Protein AF-A0A519D1H2-F1 (afdb_monomer_lite)

Structure (mmCIF, N/CA/C/O backbone):
data_AF-A0A519D1H2-F1
#
_entry.id   AF-A0A519D1H2-F1
#
loop_
_atom_site.group_PDB
_atom_site.id
_atom_site.type_symbol
_atom_site.label_atom_id
_atom_site.label_alt_id
_atom_site.label_comp_id
_atom_site.label_asym_id
_atom_site.label_entity_id
_atom_site.label_seq_id
_atom_site.pdbx_PDB_ins_code
_atom_site.Cartn_x
_atom_site.Cartn_y
_atom_site.Cartn_z
_atom_site.occupancy
_atom_site.B_iso_or_equiv
_atom_site.auth_seq_id
_atom_site.auth_comp_id
_atom_site.auth_asym_id
_atom_site.auth_atom_id
_atom_site.pdbx_PDB_model_num
ATOM 1 N N . MET A 1 1 ? -3.576 4.456 -19.286 1.00 50.03 1 MET A N 1
ATOM 2 C CA . MET A 1 1 ? -3.664 3.601 -18.086 1.00 50.03 1 MET A CA 1
ATOM 3 C C . MET A 1 1 ? -2.698 2.461 -18.285 1.00 50.03 1 MET A C 1
ATOM 5 O O . MET A 1 1 ? -2.825 1.776 -19.293 1.00 50.03 1 MET A O 1
ATOM 9 N N . MET A 1 2 ? -1.710 2.316 -17.405 1.00 56.62 2 MET A N 1
ATOM 10 C CA . MET A 1 2 ? -0.926 1.084 -17.379 1.00 56.62 2 MET A CA 1
ATOM 11 C C . MET A 1 2 ? -1.793 -0.038 -16.825 1.00 56.62 2 MET A C 1
ATOM 13 O O . MET A 1 2 ? -2.655 0.195 -15.979 1.00 56.62 2 MET A O 1
ATOM 17 N N . VAL A 1 3 ? -1.628 -1.233 -17.379 1.00 63.88 3 VAL A N 1
ATOM 18 C CA . VAL A 1 3 ? -2.496 -2.367 -17.075 1.00 63.88 3 VAL A CA 1
ATOM 19 C C . VAL A 1 3 ? -1.958 -3.038 -15.819 1.00 63.88 3 VAL A C 1
ATOM 21 O O . VAL A 1 3 ? -1.123 -3.936 -15.891 1.00 63.88 3 VAL A O 1
ATOM 24 N N . VAL A 1 4 ? -2.431 -2.596 -14.651 1.00 70.56 4 VAL A N 1
ATOM 25 C CA . VAL A 1 4 ? -2.281 -3.370 -13.413 1.00 70.56 4 VAL A CA 1
ATOM 26 C C . VAL A 1 4 ? -2.862 -4.757 -13.666 1.00 70.56 4 VAL A C 1
ATOM 28 O O . VAL A 1 4 ? -3.992 -4.878 -14.140 1.00 70.56 4 VAL A O 1
ATOM 31 N N . ASN A 1 5 ? -2.098 -5.812 -13.377 1.00 78.25 5 ASN A N 1
ATOM 32 C CA . ASN A 1 5 ? -2.583 -7.173 -13.569 1.00 78.25 5 ASN A CA 1
ATOM 33 C C . ASN A 1 5 ? -3.794 -7.415 -12.644 1.00 78.25 5 ASN A C 1
ATOM 35 O O . ASN A 1 5 ? -3.620 -7.491 -11.422 1.00 78.25 5 ASN A O 1
ATOM 39 N N . PRO A 1 6 ? -5.011 -7.587 -13.193 1.00 81.00 6 PRO A N 1
ATOM 40 C CA . PRO A 1 6 ? -6.227 -7.636 -12.390 1.00 81.00 6 PRO A CA 1
ATOM 41 C C . PRO A 1 6 ? -6.256 -8.845 -11.450 1.00 81.00 6 PRO A C 1
ATOM 43 O O . PRO A 1 6 ? -6.842 -8.763 -10.377 1.00 81.00 6 PRO A O 1
ATOM 46 N N . LYS A 1 7 ? -5.563 -9.941 -11.795 1.00 86.00 7 LYS A N 1
ATOM 47 C CA . LYS A 1 7 ? -5.459 -11.126 -10.929 1.00 86.00 7 LYS A CA 1
ATOM 48 C C . LYS A 1 7 ? -4.614 -10.860 -9.688 1.00 86.00 7 LYS A C 1
ATOM 50 O O . LYS A 1 7 ? -4.904 -11.398 -8.624 1.00 86.00 7 LYS A O 1
ATOM 55 N N . ILE A 1 8 ? -3.560 -10.050 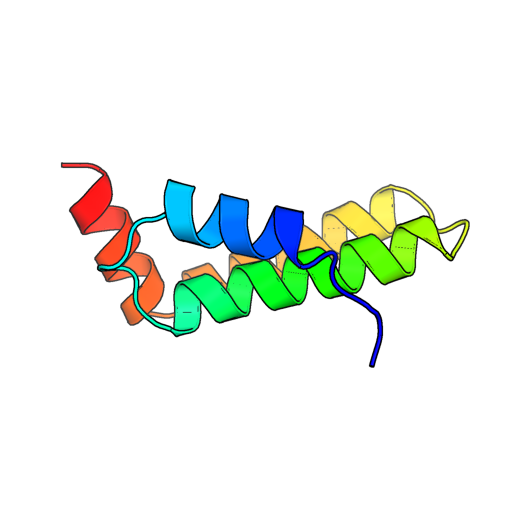-9.822 1.00 83.88 8 ILE A N 1
ATOM 56 C CA . ILE A 1 8 ? -2.719 -9.661 -8.683 1.00 83.88 8 ILE A CA 1
ATOM 57 C C . ILE A 1 8 ? -3.521 -8.737 -7.770 1.00 83.88 8 ILE A C 1
ATOM 59 O O . ILE A 1 8 ? -3.561 -8.965 -6.566 1.00 83.88 8 ILE A O 1
ATOM 63 N N . LEU A 1 9 ? -4.228 -7.761 -8.344 1.00 82.75 9 LEU A N 1
ATOM 64 C CA . LEU A 1 9 ? -5.080 -6.853 -7.582 1.00 82.75 9 LEU A CA 1
ATOM 65 C C . LEU A 1 9 ? -6.201 -7.591 -6.834 1.00 82.75 9 LEU A C 1
ATOM 67 O O . LEU A 1 9 ? -6.416 -7.351 -5.649 1.00 82.75 9 LEU A O 1
ATOM 71 N N . GLU A 1 10 ? -6.883 -8.526 -7.496 1.00 88.19 10 GLU A N 1
ATOM 72 C CA . GLU A 1 10 ? -7.895 -9.379 -6.867 1.00 88.19 10 GLU A CA 1
ATOM 73 C C . GLU A 1 10 ? -7.294 -10.208 -5.725 1.00 88.19 10 GLU A C 1
ATOM 75 O O . GLU A 1 10 ? -7.866 -10.282 -4.637 1.00 88.19 10 GLU A O 1
ATOM 80 N N . LYS A 1 11 ? -6.098 -10.776 -5.930 1.00 89.81 11 LYS A N 1
ATOM 81 C CA . LYS A 1 11 ? -5.414 -11.543 -4.890 1.00 89.81 11 LYS A CA 1
ATOM 82 C C . LYS A 1 11 ? -5.033 -10.680 -3.687 1.00 89.81 11 LYS A C 1
ATOM 84 O O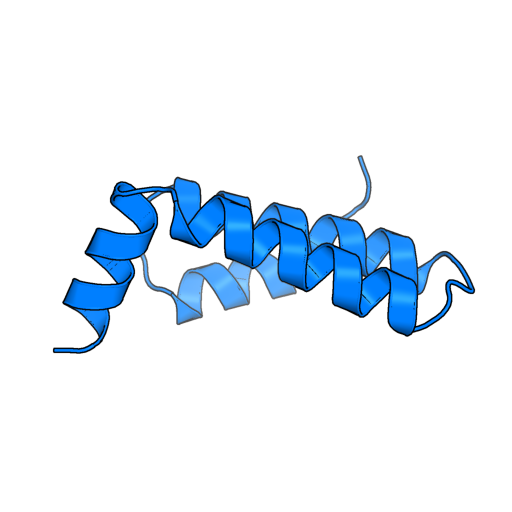 . LYS A 1 11 ? -5.163 -11.143 -2.558 1.00 89.81 11 LYS A O 1
ATOM 89 N N . ILE A 1 12 ? -4.590 -9.445 -3.912 1.00 88.75 12 ILE A N 1
ATOM 90 C CA . ILE A 1 12 ? -4.302 -8.481 -2.846 1.00 88.75 12 ILE A CA 1
ATOM 91 C C . ILE A 1 12 ? -5.578 -8.157 -2.066 1.00 88.75 12 ILE A C 1
ATOM 93 O O . ILE A 1 12 ? -5.572 -8.264 -0.843 1.00 88.75 12 ILE A O 1
ATOM 97 N N . LYS A 1 13 ? -6.687 -7.858 -2.754 1.00 87.56 13 LYS A N 1
ATOM 98 C CA . LYS A 1 13 ? -7.984 -7.582 -2.112 1.00 87.56 13 LYS A CA 1
ATOM 99 C C . LYS A 1 13 ? -8.430 -8.745 -1.220 1.00 87.56 13 LYS A C 1
ATOM 101 O O . LYS A 1 13 ? -8.782 -8.526 -0.068 1.00 87.56 13 LYS A O 1
ATOM 106 N N . GLN A 1 14 ? -8.287 -9.984 -1.695 1.00 90.06 14 GLN A N 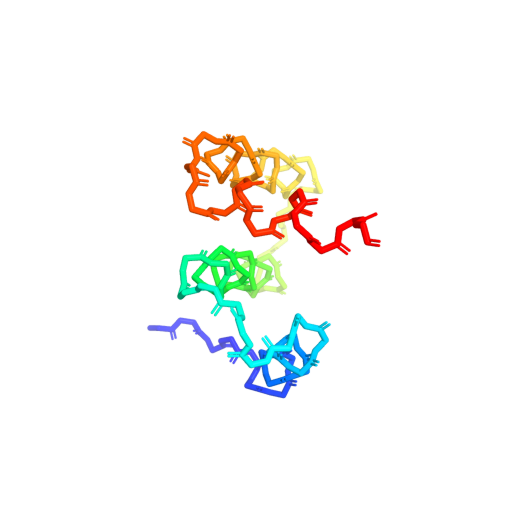1
ATOM 107 C CA . GLN A 1 14 ? -8.565 -11.188 -0.899 1.00 90.06 14 GLN A CA 1
ATOM 108 C C . GLN A 1 14 ? -7.652 -11.350 0.327 1.00 90.06 14 GLN A C 1
ATOM 110 O O . GLN A 1 14 ? -8.104 -11.842 1.356 1.00 90.06 14 GLN A O 1
ATOM 115 N N . LEU A 1 15 ? -6.362 -11.015 0.210 1.00 89.38 15 LEU A N 1
ATOM 116 C CA . LEU A 1 15 ? -5.388 -11.175 1.297 1.00 89.38 15 LEU A CA 1
ATOM 117 C C . LEU A 1 15 ? -5.549 -10.120 2.391 1.00 89.38 15 LEU A C 1
ATOM 119 O O . LEU A 1 15 ? -5.298 -10.416 3.554 1.00 89.38 15 LEU A O 1
ATOM 123 N N . ILE A 1 16 ? -5.947 -8.908 2.010 1.00 87.94 16 ILE A N 1
ATOM 124 C CA . ILE A 1 16 ? -6.257 -7.829 2.947 1.00 87.94 16 ILE A CA 1
ATOM 125 C C . ILE A 1 16 ? -7.619 -8.100 3.607 1.00 87.94 16 ILE A C 1
ATOM 127 O O . ILE A 1 16 ? -7.770 -7.951 4.815 1.00 87.94 16 ILE A O 1
ATOM 131 N N . GLY A 1 17 ? -8.588 -8.583 2.827 1.00 86.12 17 GLY A N 1
ATOM 132 C CA . GLY A 1 17 ? -9.933 -8.904 3.287 1.00 86.12 17 GLY A CA 1
ATOM 133 C C . GLY A 1 17 ? -10.906 -7.736 3.131 1.00 86.12 17 GLY A C 1
ATOM 134 O O . GLY A 1 17 ? -10.529 -6.571 3.206 1.00 86.12 17 GLY A O 1
ATOM 135 N N . ASP A 1 18 ? -12.186 -8.062 2.945 1.00 83.00 18 ASP A N 1
ATOM 136 C CA . ASP A 1 18 ? -13.229 -7.127 2.490 1.00 83.00 18 ASP A CA 1
ATOM 137 C C . ASP A 1 18 ? -13.515 -5.953 3.446 1.00 83.00 18 ASP A C 1
ATOM 139 O O . ASP A 1 18 ? -14.167 -4.984 3.061 1.00 83.00 18 ASP A O 1
ATOM 143 N N . SER A 1 19 ? -13.036 -6.022 4.691 1.00 84.88 19 SER A N 1
ATOM 144 C CA . SER A 1 19 ? -13.175 -4.957 5.689 1.00 84.88 19 SER A CA 1
ATOM 145 C C . SER A 1 19 ? -12.143 -3.836 5.548 1.00 84.88 19 SER A C 1
ATOM 147 O O . SER A 1 19 ? -12.215 -2.862 6.301 1.00 84.88 19 SER A O 1
ATOM 149 N N . ALA A 1 20 ? -11.182 -3.954 4.624 1.00 86.81 20 ALA A N 1
ATOM 150 C CA . ALA A 1 20 ? -10.184 -2.913 4.435 1.00 86.81 20 ALA A CA 1
ATOM 151 C C . ALA A 1 20 ? -10.797 -1.600 3.927 1.00 86.81 20 ALA A C 1
ATOM 153 O O . ALA A 1 20 ? -11.627 -1.615 3.011 1.00 86.81 20 ALA A O 1
ATOM 154 N N . PRO A 1 21 ? -10.345 -0.454 4.463 1.00 90.44 21 PRO A N 1
ATOM 155 C CA . PRO A 1 21 ? -10.642 0.850 3.895 1.00 90.44 21 PRO A CA 1
ATOM 156 C C . PRO A 1 21 ? -10.160 0.970 2.448 1.00 90.44 21 PRO A C 1
ATOM 158 O O . PRO A 1 21 ? -9.166 0.351 2.055 1.00 90.44 21 PRO A O 1
ATOM 161 N N . ILE A 1 22 ? -10.835 1.816 1.666 1.00 89.31 22 ILE A N 1
ATOM 162 C CA . ILE A 1 22 ? -10.508 2.018 0.249 1.00 89.31 22 ILE A CA 1
ATOM 163 C C . ILE A 1 22 ? -9.074 2.517 0.054 1.00 89.31 22 ILE A C 1
ATOM 165 O O . ILE A 1 22 ? -8.390 2.073 -0.862 1.00 89.31 22 ILE A O 1
ATOM 169 N N . GLU A 1 23 ? -8.584 3.325 0.988 1.00 90.56 23 GLU A N 1
ATOM 170 C CA . GLU A 1 23 ? -7.244 3.906 0.990 1.00 90.56 23 GLU A CA 1
ATOM 171 C C . GLU A 1 23 ? -6.144 2.834 1.067 1.00 90.56 23 GLU A C 1
ATOM 173 O O . GLU A 1 23 ? -5.040 3.026 0.559 1.00 90.56 23 GLU A O 1
ATOM 178 N N . VAL A 1 24 ? -6.433 1.679 1.680 1.00 88.69 24 VAL A N 1
ATOM 179 C CA . VAL A 1 24 ? -5.501 0.542 1.703 1.00 88.69 24 VAL A CA 1
ATOM 180 C C . VAL A 1 24 ? -5.414 -0.082 0.312 1.00 88.69 24 VAL A C 1
ATOM 182 O O . VAL A 1 24 ? -4.318 -0.394 -0.149 1.00 88.69 24 VAL A O 1
ATOM 185 N N . TYR A 1 25 ? -6.541 -0.234 -0.385 1.00 89.12 25 TYR A N 1
ATOM 186 C CA . TYR A 1 25 ? -6.542 -0.747 -1.755 1.00 89.12 25 TYR A CA 1
ATOM 187 C C . TYR A 1 25 ? -5.866 0.223 -2.726 1.00 89.12 25 TYR A C 1
ATOM 189 O O . TYR A 1 25 ? -5.066 -0.225 -3.542 1.00 89.12 25 TYR A O 1
ATOM 197 N N . GLU A 1 26 ? -6.121 1.526 -2.594 1.00 89.19 26 GLU A N 1
ATOM 198 C CA . GLU A 1 26 ? -5.478 2.574 -3.398 1.00 89.19 26 GLU A CA 1
ATOM 199 C C . GLU A 1 26 ? -3.953 2.552 -3.232 1.00 89.19 26 GLU A C 1
ATOM 201 O O . GLU A 1 26 ? -3.231 2.549 -4.227 1.00 89.19 26 GLU A O 1
ATOM 206 N N . MET A 1 27 ? -3.449 2.412 -1.999 1.00 90.44 27 MET A N 1
ATOM 207 C CA . MET A 1 27 ? -2.012 2.254 -1.739 1.00 90.44 27 MET A CA 1
ATOM 208 C C . MET A 1 27 ? -1.408 1.081 -2.531 1.00 90.44 27 MET A C 1
ATOM 210 O O . MET A 1 27 ? -0.336 1.211 -3.123 1.00 90.44 27 MET A O 1
ATOM 214 N N . PHE A 1 28 ? -2.071 -0.080 -2.555 1.00 89.31 28 PHE A N 1
ATOM 215 C CA . PHE A 1 28 ? -1.573 -1.234 -3.309 1.00 89.31 28 PHE A CA 1
ATOM 216 C C . PHE A 1 28 ? -1.728 -1.072 -4.823 1.00 89.31 28 PHE A C 1
ATOM 218 O O . PHE A 1 28 ? -0.868 -1.544 -5.567 1.00 89.31 28 PHE A O 1
ATOM 225 N N . GLU A 1 29 ? -2.780 -0.403 -5.291 1.00 88.06 29 GLU A N 1
ATOM 226 C CA . GLU A 1 29 ? -2.942 -0.062 -6.705 1.00 88.06 29 GLU A CA 1
ATOM 227 C C . GLU A 1 29 ? -1.795 0.851 -7.176 1.00 88.06 29 GLU A C 1
ATOM 229 O O . GLU A 1 29 ? -1.165 0.547 -8.190 1.00 88.06 29 GLU A O 1
ATOM 234 N N . GLU A 1 30 ? -1.412 1.868 -6.396 1.00 87.75 30 GLU A N 1
ATOM 235 C CA . GLU A 1 30 ? -0.266 2.739 -6.702 1.00 87.75 30 GLU A CA 1
ATOM 236 C C . GLU A 1 30 ? 1.074 1.981 -6.747 1.00 87.75 30 GLU A C 1
ATOM 238 O O . GLU A 1 30 ? 1.908 2.229 -7.628 1.00 87.75 30 GLU A O 1
ATOM 243 N N . ILE A 1 31 ? 1.283 1.030 -5.826 1.00 87.56 31 ILE A N 1
ATOM 244 C CA . ILE A 1 31 ? 2.466 0.153 -5.819 1.00 87.56 31 ILE A CA 1
ATOM 245 C C . ILE A 1 31 ? 2.519 -0.674 -7.108 1.00 87.56 31 ILE A C 1
ATOM 247 O O . ILE A 1 31 ? 3.554 -0.703 -7.780 1.00 87.56 31 ILE A O 1
ATOM 251 N N . LEU A 1 32 ? 1.409 -1.322 -7.478 1.00 86.50 32 LEU A N 1
ATOM 252 C CA . LEU A 1 32 ? 1.341 -2.173 -8.666 1.00 86.50 32 LEU A CA 1
ATOM 253 C C . LEU A 1 32 ? 1.490 -1.382 -9.966 1.00 86.50 32 LEU A C 1
ATOM 255 O O . LEU A 1 32 ? 2.135 -1.858 -10.900 1.00 86.50 32 LEU A O 1
ATOM 259 N N . GLU A 1 33 ? 0.930 -0.175 -10.040 1.00 84.81 33 GLU A N 1
ATOM 260 C CA . GLU A 1 33 ? 1.100 0.697 -11.200 1.00 84.81 33 GLU A CA 1
ATOM 261 C C . GLU A 1 33 ? 2.562 1.062 -11.435 1.00 84.81 33 GLU A C 1
ATOM 263 O O . GLU A 1 33 ? 3.012 1.110 -12.583 1.00 84.81 33 GLU A O 1
ATOM 268 N N . GLN A 1 34 ? 3.323 1.332 -10.372 1.00 78.44 34 GLN A N 1
ATOM 269 C CA . GLN A 1 34 ? 4.748 1.555 -10.561 1.00 78.44 34 GLN A CA 1
ATOM 270 C C . GLN A 1 34 ? 5.492 0.281 -10.888 1.00 78.44 34 GLN A C 1
ATOM 272 O O . GLN A 1 34 ? 6.365 0.331 -11.744 1.00 78.44 34 GLN A O 1
ATOM 277 N N . GLN A 1 35 ? 5.161 -0.848 -10.263 1.00 77.12 35 GLN A N 1
ATOM 278 C CA . GLN A 1 35 ? 5.795 -2.113 -10.616 1.00 77.12 35 GLN A CA 1
ATOM 279 C C . GLN A 1 35 ? 5.627 -2.417 -12.112 1.00 77.12 35 GLN A C 1
ATOM 281 O O . GLN A 1 35 ? 6.607 -2.736 -12.773 1.00 77.12 35 GLN A O 1
ATOM 286 N N . ALA A 1 36 ? 4.438 -2.179 -12.677 1.00 79.75 36 ALA A N 1
ATOM 287 C CA . ALA A 1 36 ? 4.208 -2.282 -14.117 1.00 79.75 36 ALA A CA 1
ATOM 288 C C . ALA A 1 36 ? 5.085 -1.309 -14.935 1.00 79.75 36 ALA A C 1
ATOM 290 O O . ALA A 1 36 ? 5.643 -1.699 -15.956 1.00 79.75 36 ALA A O 1
ATOM 291 N N . LYS A 1 37 ? 5.291 -0.067 -14.463 1.00 75.81 37 LYS A N 1
ATOM 292 C CA . LYS A 1 37 ? 6.251 0.881 -15.075 1.00 75.81 37 LYS A CA 1
ATOM 293 C C . LYS A 1 37 ? 7.690 0.378 -15.029 1.00 75.81 37 LYS A C 1
ATOM 295 O O . LYS A 1 37 ? 8.478 0.752 -15.891 1.00 75.81 37 LYS A O 1
ATOM 300 N N . TYR A 1 38 ? 8.059 -0.369 -13.994 1.00 70.38 38 TYR A N 1
ATOM 301 C CA . TYR A 1 38 ? 9.397 -0.932 -13.840 1.00 70.38 38 TYR A CA 1
ATOM 302 C C . TYR A 1 38 ? 9.593 -2.168 -14.714 1.00 70.38 38 TYR A C 1
ATOM 304 O O . TYR A 1 38 ? 10.634 -2.280 -15.339 1.00 70.38 38 TYR A O 1
ATOM 312 N N . ASP A 1 39 ? 8.602 -3.048 -14.838 1.00 67.62 39 ASP A N 1
ATOM 313 C CA . ASP A 1 39 ? 8.711 -4.215 -15.722 1.00 67.62 39 ASP A CA 1
ATOM 314 C C . ASP A 1 39 ? 8.863 -3.803 -17.203 1.00 67.62 39 ASP A C 1
ATOM 316 O O . ASP A 1 39 ? 9.480 -4.517 -17.993 1.00 67.62 39 ASP A O 1
ATOM 320 N N . GLU A 1 40 ? 8.349 -2.626 -17.580 1.00 66.00 40 GLU A N 1
ATOM 321 C CA . GLU A 1 40 ? 8.463 -2.062 -18.933 1.00 66.00 40 GLU A CA 1
ATOM 322 C C . GLU A 1 40 ? 9.719 -1.196 -19.162 1.00 66.00 40 GLU A C 1
ATOM 324 O O . GLU A 1 40 ? 10.038 -0.866 -20.306 1.00 66.00 40 GLU A O 1
ATOM 329 N N . MET A 1 41 ? 10.446 -0.802 -18.111 1.00 61.75 41 MET A N 1
ATOM 330 C CA . MET A 1 41 ? 11.592 0.110 -18.209 1.00 61.75 41 MET A CA 1
ATOM 331 C C . MET A 1 41 ? 12.815 -0.514 -17.529 1.00 61.75 41 MET A C 1
ATOM 333 O O . MET A 1 41 ? 12.718 -0.899 -16.375 1.00 61.75 41 MET A O 1
ATOM 337 N N . GLU A 1 42 ? 13.992 -0.536 -18.171 1.00 63.16 42 GLU A N 1
ATOM 338 C CA . GLU A 1 42 ? 15.284 -0.924 -17.554 1.00 63.16 42 GLU A CA 1
ATOM 339 C C . GLU A 1 42 ? 15.728 0.069 -16.451 1.00 63.16 42 GLU A C 1
ATOM 341 O O . GLU A 1 42 ? 16.784 0.695 -16.505 1.00 63.16 42 GLU A O 1
ATOM 346 N N . LYS A 1 43 ? 14.878 0.311 -15.458 1.00 64.44 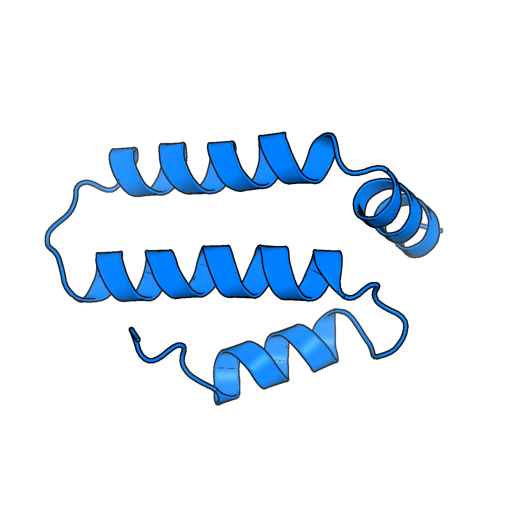43 LYS A N 1
ATOM 347 C CA . LYS A 1 43 ? 15.127 1.224 -14.355 1.00 64.44 43 LYS A CA 1
ATOM 348 C C . LYS A 1 43 ? 15.974 0.533 -13.299 1.00 64.44 43 LYS A C 1
ATOM 350 O O . LYS A 1 43 ? 15.786 -0.637 -12.981 1.00 64.44 43 LYS A O 1
ATOM 355 N N . GLU A 1 44 ? 16.870 1.311 -12.708 1.00 70.31 44 GLU A N 1
ATOM 356 C CA . GLU A 1 44 ? 17.729 0.857 -11.623 1.00 70.31 44 GLU A CA 1
ATOM 357 C C . GLU A 1 44 ? 16.906 0.477 -10.381 1.00 70.31 44 GLU A C 1
ATOM 359 O O . GLU A 1 44 ? 16.011 1.214 -9.954 1.00 70.31 44 GLU A O 1
ATOM 364 N N . GLU A 1 45 ? 17.257 -0.654 -9.766 1.00 76.69 45 GLU A N 1
ATOM 365 C CA . GLU A 1 45 ? 16.634 -1.212 -8.555 1.00 76.69 45 GLU A CA 1
ATOM 366 C C . GLU A 1 45 ? 16.496 -0.175 -7.419 1.00 76.69 45 GLU A C 1
ATOM 368 O O . GLU A 1 45 ? 15.527 -0.171 -6.659 1.00 76.69 45 GLU A O 1
ATOM 373 N N . GLU A 1 46 ? 17.439 0.761 -7.326 1.00 80.75 46 GLU A N 1
ATOM 374 C CA . GLU A 1 46 ? 17.446 1.825 -6.321 1.00 80.75 46 GLU A CA 1
ATOM 375 C C . GLU A 1 46 ? 16.287 2.822 -6.494 1.00 80.75 46 GLU A C 1
ATOM 377 O O . GLU A 1 46 ? 15.712 3.303 -5.513 1.00 80.75 46 GLU A O 1
ATOM 382 N N . ALA A 1 47 ? 15.894 3.116 -7.736 1.00 78.12 47 ALA A N 1
ATOM 383 C CA . ALA A 1 47 ? 14.762 3.994 -8.013 1.00 78.12 47 ALA A CA 1
ATOM 384 C C . ALA A 1 47 ? 13.439 3.345 -7.586 1.00 78.12 47 ALA A C 1
ATOM 386 O O . ALA A 1 47 ? 12.541 4.039 -7.111 1.00 78.12 47 ALA A O 1
ATOM 387 N N . VAL A 1 48 ? 13.335 2.020 -7.726 1.00 76.38 48 VAL A N 1
ATOM 388 C CA . VAL A 1 48 ? 12.192 1.213 -7.271 1.00 76.38 48 VAL A CA 1
ATOM 389 C C . VAL A 1 48 ? 12.055 1.292 -5.755 1.00 76.38 48 VAL A C 1
ATOM 391 O O . VAL A 1 48 ? 10.994 1.634 -5.234 1.00 76.38 48 VAL A O 1
ATOM 394 N N . LYS A 1 49 ? 13.155 1.036 -5.037 1.00 83.06 49 LYS A N 1
ATOM 395 C CA . LYS A 1 49 ? 13.185 1.054 -3.568 1.00 83.06 49 LYS A CA 1
ATOM 396 C C . LYS A 1 49 ? 12.772 2.408 -3.004 1.00 83.06 49 LYS A C 1
ATOM 398 O O . LYS A 1 49 ? 11.939 2.462 -2.102 1.00 83.06 49 LYS A O 1
ATOM 403 N N . LYS A 1 50 ? 13.313 3.501 -3.555 1.00 85.56 50 LYS A N 1
ATOM 404 C CA . LYS A 1 50 ? 12.958 4.867 -3.136 1.00 85.56 50 LYS A CA 1
ATOM 405 C C . LYS A 1 50 ? 11.485 5.171 -3.357 1.00 85.56 50 LYS A C 1
ATOM 407 O O . LYS A 1 50 ? 10.862 5.803 -2.509 1.00 85.56 50 LYS A O 1
ATOM 412 N N . PHE A 1 51 ? 10.929 4.708 -4.471 1.00 84.62 51 PHE A N 1
ATOM 413 C CA . PHE A 1 51 ? 9.522 4.916 -4.756 1.00 84.62 51 PHE A CA 1
ATOM 414 C C . PHE A 1 51 ? 8.621 4.166 -3.762 1.00 84.62 51 PHE A C 1
ATOM 416 O O . PHE A 1 51 ? 7.745 4.781 -3.155 1.00 84.62 51 PHE A O 1
ATOM 423 N N . TYR A 1 52 ? 8.865 2.870 -3.534 1.00 84.81 52 TYR A N 1
ATOM 424 C CA . TYR A 1 52 ? 8.083 2.099 -2.561 1.00 84.81 52 TYR A CA 1
ATOM 425 C C . TYR A 1 52 ? 8.193 2.671 -1.147 1.00 84.81 52 TYR A C 1
ATOM 427 O O . TYR A 1 52 ? 7.184 2.774 -0.453 1.00 84.81 52 TYR A O 1
ATOM 435 N N . ALA A 1 53 ? 9.387 3.107 -0.736 1.00 88.94 53 ALA A N 1
ATOM 436 C CA . ALA A 1 53 ? 9.570 3.794 0.539 1.00 88.94 53 ALA A CA 1
ATOM 437 C C . ALA A 1 53 ? 8.721 5.075 0.629 1.00 88.94 53 ALA A C 1
ATOM 439 O O . ALA A 1 53 ? 8.125 5.332 1.670 1.00 88.94 53 ALA A O 1
ATOM 440 N N . GLY A 1 54 ? 8.614 5.834 -0.466 1.00 89.88 54 GLY A N 1
ATOM 441 C CA . GLY A 1 54 ? 7.786 7.037 -0.545 1.00 89.88 54 GLY A CA 1
ATOM 442 C C . GLY A 1 54 ? 6.291 6.760 -0.375 1.00 89.88 54 GLY A C 1
ATOM 443 O O . GLY A 1 54 ? 5.646 7.445 0.417 1.00 89.88 54 GLY A O 1
ATOM 444 N N . ILE A 1 55 ? 5.746 5.739 -1.052 1.00 89.56 55 ILE A N 1
ATOM 445 C CA . ILE A 1 55 ? 4.343 5.336 -0.840 1.00 89.56 55 ILE A CA 1
ATOM 446 C C . ILE A 1 55 ? 4.128 4.950 0.619 1.00 89.56 55 ILE A C 1
ATOM 448 O O . ILE A 1 55 ? 3.231 5.480 1.263 1.00 89.56 55 ILE A O 1
ATOM 452 N N . LEU A 1 56 ? 4.972 4.071 1.166 1.00 89.62 56 LEU A N 1
ATOM 453 C CA . LEU A 1 56 ? 4.823 3.613 2.546 1.00 89.62 56 LEU A CA 1
ATOM 454 C C . LEU A 1 56 ? 4.907 4.772 3.546 1.00 89.62 56 LEU A C 1
ATOM 456 O O . LEU A 1 56 ? 4.149 4.800 4.513 1.00 89.62 56 LEU A O 1
ATOM 460 N N . GLU A 1 57 ? 5.781 5.752 3.310 1.00 92.94 57 GLU A N 1
ATOM 461 C CA . GLU A 1 57 ? 5.868 6.949 4.144 1.00 92.94 57 GLU A CA 1
ATOM 462 C C . GLU A 1 57 ? 4.578 7.781 4.080 1.00 92.94 57 GLU A C 1
ATOM 464 O O . GLU A 1 57 ? 4.070 8.201 5.122 1.00 92.94 57 GLU A O 1
ATOM 469 N N . LEU A 1 58 ? 4.023 8.006 2.885 1.00 91.50 58 LEU A N 1
ATOM 470 C CA . LEU A 1 58 ? 2.763 8.733 2.713 1.00 91.50 58 LEU A CA 1
ATOM 471 C C . LEU A 1 58 ? 1.600 7.989 3.378 1.00 91.50 58 LEU A C 1
ATOM 473 O O . LEU A 1 58 ? 0.861 8.577 4.169 1.00 91.50 58 LEU A O 1
ATOM 477 N N . SER A 1 59 ? 1.486 6.685 3.140 1.00 89.38 59 SER A N 1
ATOM 478 C CA . SER A 1 59 ? 0.455 5.833 3.730 1.00 89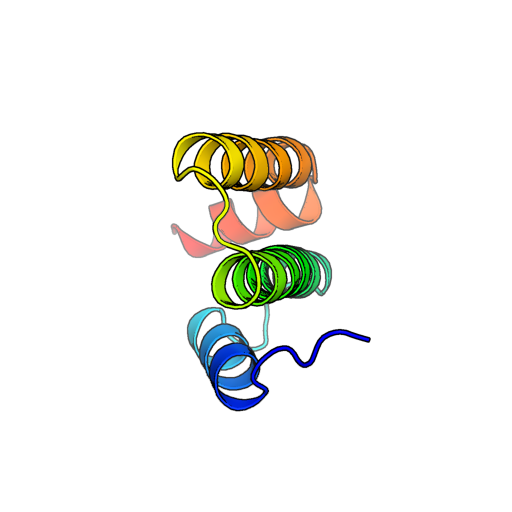.38 59 SER A CA 1
ATOM 479 C C . SER A 1 59 ? 0.575 5.735 5.251 1.00 89.38 59 SER A C 1
ATOM 481 O O . SER A 1 59 ? -0.443 5.703 5.936 1.00 89.38 59 SER A O 1
ATOM 483 N N . SER A 1 60 ? 1.792 5.789 5.807 1.00 89.88 60 SER A N 1
ATOM 484 C CA . SER A 1 60 ? 2.012 5.816 7.263 1.00 89.88 60 SER A CA 1
ATOM 485 C C . SER A 1 60 ? 1.472 7.078 7.947 1.00 89.88 60 SER A C 1
ATOM 487 O O . SER A 1 60 ? 1.252 7.085 9.158 1.00 89.88 60 SER A O 1
ATOM 489 N N . LYS A 1 61 ? 1.240 8.148 7.177 1.00 92.56 61 LYS A N 1
ATOM 490 C CA . LYS A 1 61 ? 0.644 9.404 7.651 1.00 92.56 61 LYS A CA 1
ATOM 491 C C . LYS A 1 61 ? -0.881 9.414 7.485 1.00 92.56 61 LYS A C 1
ATOM 493 O O . LYS A 1 61 ? -1.529 10.323 7.993 1.00 92.56 61 LYS A O 1
ATOM 498 N N . ASN A 1 62 ? -1.459 8.423 6.800 1.00 94.12 62 ASN A N 1
ATOM 499 C CA . ASN A 1 62 ? -2.903 8.279 6.654 1.00 94.12 62 ASN A CA 1
ATOM 500 C C . ASN A 1 62 ? -3.483 7.560 7.885 1.00 94.12 62 ASN A C 1
ATOM 502 O O . ASN A 1 62 ? -3.224 6.378 8.124 1.00 94.12 62 ASN A O 1
ATOM 506 N N . GLU A 1 63 ? -4.284 8.280 8.674 1.00 93.56 63 GLU A N 1
ATOM 507 C CA . GLU A 1 63 ? -4.868 7.759 9.915 1.00 93.56 63 GLU A CA 1
ATOM 508 C C . GLU A 1 63 ? -5.786 6.554 9.687 1.00 93.56 63 GLU A C 1
ATOM 510 O O . GLU A 1 63 ? -5.765 5.624 10.494 1.00 93.56 63 GLU A O 1
ATOM 515 N N . THR A 1 64 ? -6.544 6.532 8.588 1.00 92.19 64 THR A N 1
ATOM 516 C CA . THR A 1 64 ? -7.438 5.422 8.233 1.00 92.19 64 THR A CA 1
ATOM 517 C C . THR A 1 64 ? -6.643 4.142 7.995 1.00 92.19 64 THR A C 1
ATOM 519 O O . THR A 1 64 ? -6.955 3.100 8.578 1.00 92.19 64 THR A O 1
ATOM 522 N N . ILE A 1 65 ? -5.566 4.231 7.207 1.00 90.12 65 ILE A N 1
ATOM 523 C CA . ILE A 1 65 ? -4.671 3.099 6.933 1.00 90.12 65 ILE A CA 1
ATOM 524 C C . ILE A 1 65 ? -4.033 2.614 8.238 1.00 90.12 65 ILE A C 1
ATOM 526 O O . ILE A 1 65 ? -4.092 1.429 8.567 1.00 90.12 65 ILE A O 1
ATOM 530 N N . MET A 1 66 ? -3.460 3.527 9.024 1.00 93.19 66 MET A N 1
ATOM 531 C CA . MET A 1 66 ? -2.758 3.159 10.255 1.00 93.19 66 MET A CA 1
ATOM 532 C C . M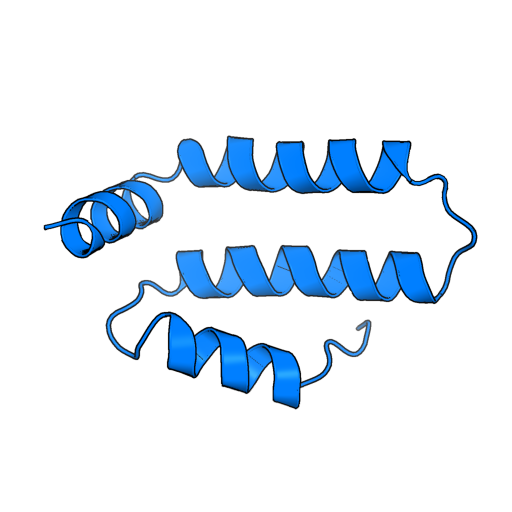ET A 1 66 ? -3.682 2.594 11.330 1.00 93.19 66 MET A C 1
ATOM 534 O O . MET A 1 66 ? -3.263 1.727 12.098 1.00 93.19 66 MET A O 1
ATOM 538 N N . LYS A 1 67 ? -4.927 3.068 11.402 1.00 92.56 67 LYS A N 1
ATOM 539 C CA . LYS A 1 67 ? -5.941 2.504 12.290 1.00 92.56 67 LYS A CA 1
ATOM 540 C C . LYS A 1 67 ? -6.252 1.062 11.895 1.00 92.56 67 LYS A C 1
ATOM 542 O O . LYS A 1 67 ? -6.146 0.181 12.743 1.00 92.56 67 LYS A O 1
ATOM 547 N N . TYR A 1 68 ? -6.535 0.820 10.616 1.00 90.94 68 TYR A N 1
ATOM 548 C CA . TYR A 1 68 ? -6.824 -0.519 10.106 1.00 90.94 68 TYR A CA 1
ATOM 549 C C . TYR A 1 68 ? -5.670 -1.507 10.350 1.00 90.94 68 TYR A C 1
ATOM 551 O O . TYR A 1 68 ? -5.894 -2.618 10.830 1.00 90.94 68 TYR A O 1
ATOM 559 N N . VAL A 1 69 ? -4.421 -1.092 10.104 1.00 88.62 69 VAL A N 1
ATOM 560 C CA . VAL A 1 69 ? -3.235 -1.926 10.374 1.00 88.62 69 VAL A CA 1
ATOM 561 C C . VAL A 1 69 ? -3.129 -2.281 11.859 1.00 88.62 69 VAL A C 1
ATOM 563 O O . VAL A 1 69 ? -2.919 -3.443 12.193 1.00 88.62 69 VAL A O 1
ATOM 566 N N . LYS A 1 70 ? -3.309 -1.310 12.765 1.00 89.69 70 LYS A N 1
ATOM 567 C CA . LYS A 1 70 ? -3.260 -1.555 14.219 1.00 89.69 70 LYS A CA 1
ATOM 568 C C . LYS A 1 70 ? -4.350 -2.515 14.687 1.00 89.69 70 LYS A C 1
ATOM 570 O O . LYS A 1 70 ? -4.101 -3.328 15.570 1.00 89.69 70 LYS A O 1
ATOM 575 N N . GLU A 1 71 ? -5.547 -2.404 14.122 1.00 89.38 71 GLU A N 1
ATOM 576 C CA . GLU A 1 71 ? -6.674 -3.283 14.438 1.00 89.38 71 GLU A CA 1
ATOM 577 C C . GLU A 1 71 ? -6.449 -4.706 13.911 1.00 89.38 71 GLU A C 1
ATOM 579 O O . GLU A 1 71 ? -6.804 -5.656 14.595 1.00 89.38 71 GLU A O 1
ATOM 584 N N . SER A 1 72 ? -5.782 -4.858 12.764 1.00 82.62 72 SER A N 1
ATOM 585 C CA . SER A 1 72 ? -5.488 -6.160 12.141 1.00 82.62 72 SER A CA 1
ATOM 586 C C . SER A 1 72 ? -4.331 -6.933 12.796 1.00 82.62 72 SER A C 1
ATOM 588 O O . SER A 1 72 ? -4.110 -8.098 12.474 1.00 82.62 72 SER A O 1
ATOM 590 N N . MET A 1 73 ? -3.555 -6.290 13.677 1.00 77.19 73 MET A N 1
ATOM 591 C CA . MET A 1 73 ? -2.445 -6.912 14.417 1.00 77.19 73 MET A CA 1
ATOM 592 C C . MET A 1 73 ? -2.857 -7.495 15.782 1.00 77.19 73 MET A C 1
ATOM 594 O O . MET A 1 73 ? -2.012 -8.103 16.442 1.00 77.19 73 MET A O 1
ATOM 598 N N . ASN A 1 74 ? -4.109 -7.294 16.208 1.00 55.78 74 ASN A N 1
ATOM 599 C CA . ASN A 1 74 ? -4.680 -7.824 17.455 1.00 55.78 74 ASN A CA 1
ATOM 600 C C . ASN A 1 74 ? -5.634 -8.989 17.178 1.00 55.78 74 ASN A C 1
ATOM 602 O O . ASN A 1 74 ? -5.755 -9.848 18.079 1.00 55.78 74 ASN A O 1
#

Foldseek 3Di:
DQDQPVVVLVVVCVVLDPPADVVVSVLVVVLSSVVSVCVVDVDDPVVNVVVNVVSVVVLCPDPSSVVSVVVVVD

pLDDT: mean 82.92, std 9.98, range [50.03, 94.12]

Radius of gyration: 13.34 Å; chains: 1; bounding box: 31×21×36 Å

Secondary structure (DSSP, 8-state):
-----HHHHHHHHHHH-TTS-HHHHHHHHHHHHHHHHHHTS---HHHHHHHHHHHHHHHHT-HHHHHHHHHHT-

Sequence (74 aa):
MMVVNPKILEKIKQLIGDSAPIEVYEMFEEILEQQAKYDEMEKEEEAVKKFYAGILELSSKNETIMKYVKESMN